Protein AF-A0AAU4TF70-F1 (afdb_monomer)

Secondary structure (DSSP, 8-state):
-PPPHHHHHHHHHHHHHHPPPHHHHHHHHHHTT--HHHHHHHHTS-HHHHHHHHSS-S----THHHHHHHHHHHHHHHHHHHHHHH--

Solvent-accessible surface area (backbone atoms only — not comparable to full-atom values): 5025 Å² total; per-residue (Å²): 133,83,82,51,72,68,55,54,52,51,54,58,51,49,58,59,68,70,52,70,57,30,64,54,52,45,48,41,38,52,70,54,72,50,53,57,54,57,55,12,60,76,66,73,52,52,41,67,57,44,51,29,46,37,70,56,77,41,86,69,68,63,69,73,56,32,55,47,48,48,51,51,53,52,52,37,46,50,54,39,50,51,54,54,62,76,76,108

Mean predicted aligned error: 5.73 Å

pLDDT: mean 85.75, std 11.38, range [44.19, 97.0]

Structure (mmCIF, N/CA/C/O backbone):
data_AF-A0AAU4TF70-F1
#
_entry.id   AF-A0AAU4TF70-F1
#
loop_
_atom_site.group_PDB
_atom_site.id
_atom_site.type_symbol
_atom_site.label_atom_id
_atom_site.label_alt_id
_atom_site.label_comp_id
_atom_site.label_asym_id
_atom_site.label_entity_id
_atom_site.label_seq_id
_atom_site.pdbx_PDB_ins_code
_atom_site.Cartn_x
_atom_site.Cartn_y
_atom_site.Cartn_z
_atom_site.occupancy
_atom_site.B_iso_or_equiv
_atom_site.auth_seq_id
_atom_site.auth_comp_id
_atom_site.auth_asym_id
_atom_site.auth_atom_id
_atom_site.pdbx_PDB_model_num
ATOM 1 N N . MET A 1 1 ? 6.553 -24.837 -21.748 1.00 44.19 1 MET A N 1
ATOM 2 C CA . MET A 1 1 ? 7.090 -23.856 -22.718 1.00 44.19 1 MET A CA 1
ATOM 3 C C . MET A 1 1 ? 7.351 -22.547 -21.991 1.00 44.19 1 MET A C 1
ATOM 5 O O . MET A 1 1 ? 6.500 -22.138 -21.212 1.00 44.19 1 MET A O 1
ATOM 9 N N . ALA A 1 2 ? 8.529 -21.937 -22.154 1.00 56.03 2 ALA A N 1
ATOM 10 C CA . ALA A 1 2 ? 8.840 -20.664 -21.502 1.00 56.03 2 ALA A CA 1
ATOM 11 C C . ALA A 1 2 ? 8.043 -19.528 -22.163 1.00 56.03 2 ALA A C 1
ATOM 13 O O . ALA A 1 2 ? 8.036 -19.432 -23.388 1.00 56.03 2 ALA A O 1
ATOM 14 N N . ALA A 1 3 ? 7.394 -18.677 -21.362 1.00 70.62 3 ALA A N 1
ATOM 15 C CA . ALA A 1 3 ? 6.668 -17.514 -21.870 1.00 70.62 3 ALA A CA 1
ATOM 16 C C . ALA A 1 3 ? 7.583 -16.644 -22.747 1.00 70.62 3 ALA A C 1
ATOM 18 O O . ALA A 1 3 ? 8.712 -16.307 -22.356 1.00 70.62 3 ALA A O 1
ATOM 19 N N . THR A 1 4 ? 7.076 -16.276 -23.918 1.00 89.25 4 THR A N 1
ATOM 20 C CA . THR A 1 4 ? 7.755 -15.430 -24.897 1.00 89.25 4 THR A CA 1
ATOM 21 C C . THR A 1 4 ? 8.030 -14.039 -24.320 1.00 89.25 4 THR A C 1
ATOM 23 O O . THR A 1 4 ? 7.360 -13.559 -23.399 1.00 89.25 4 THR A O 1
ATOM 26 N N . THR A 1 5 ? 9.024 -13.342 -24.872 1.00 88.38 5 THR A N 1
ATOM 27 C CA . THR A 1 5 ? 9.345 -11.961 -24.475 1.00 88.38 5 THR A CA 1
ATOM 28 C C . THR A 1 5 ? 8.138 -11.027 -24.627 1.00 88.38 5 THR A C 1
ATOM 30 O O . THR A 1 5 ? 7.892 -10.195 -23.754 1.00 88.38 5 THR A O 1
ATOM 33 N N . ALA A 1 6 ? 7.334 -11.206 -25.681 1.00 86.69 6 ALA A N 1
ATOM 34 C CA . ALA A 1 6 ? 6.127 -10.416 -25.922 1.00 86.69 6 ALA A CA 1
ATOM 35 C C . ALA A 1 6 ? 5.057 -10.624 -24.835 1.00 86.69 6 ALA A C 1
ATOM 37 O O . ALA A 1 6 ? 4.451 -9.658 -24.369 1.00 86.69 6 ALA A O 1
ATOM 38 N N . GLU A 1 7 ? 4.855 -11.862 -24.378 1.00 85.00 7 GLU A N 1
ATOM 39 C CA . GLU A 1 7 ? 3.917 -12.174 -23.291 1.00 85.00 7 GLU A CA 1
ATOM 40 C C . GLU A 1 7 ? 4.358 -11.555 -21.965 1.00 85.00 7 GLU A C 1
ATOM 42 O O . GLU A 1 7 ? 3.541 -10.967 -21.255 1.00 85.00 7 GLU A O 1
ATOM 47 N N . LYS A 1 8 ? 5.661 -11.599 -21.662 1.00 81.69 8 LYS A N 1
ATOM 48 C CA . LYS A 1 8 ? 6.222 -10.957 -20.463 1.00 81.69 8 LYS A CA 1
ATOM 49 C C . LYS A 1 8 ? 6.002 -9.444 -20.477 1.00 81.69 8 LYS A C 1
ATOM 51 O O . LYS A 1 8 ? 5.603 -8.877 -19.460 1.00 81.69 8 LYS A O 1
ATOM 56 N N . ILE A 1 9 ? 6.226 -8.791 -21.619 1.00 85.94 9 ILE A N 1
ATOM 57 C CA . ILE A 1 9 ? 5.980 -7.350 -21.778 1.00 85.94 9 ILE A CA 1
ATOM 58 C C . ILE A 1 9 ? 4.491 -7.042 -21.596 1.00 85.94 9 ILE A C 1
ATOM 60 O O . ILE A 1 9 ? 4.143 -6.151 -20.820 1.00 85.94 9 ILE A O 1
ATOM 64 N N . ARG A 1 10 ? 3.604 -7.805 -22.248 1.00 87.38 10 ARG A N 1
ATOM 65 C CA . ARG A 1 10 ? 2.149 -7.617 -22.150 1.00 87.38 10 ARG A CA 1
ATOM 66 C C . ARG A 1 10 ? 1.657 -7.740 -20.708 1.00 87.38 10 ARG A C 1
ATOM 68 O O . ARG A 1 10 ? 0.957 -6.847 -20.236 1.00 87.38 10 ARG A O 1
ATOM 75 N N . SER A 1 11 ? 2.086 -8.786 -20.003 1.00 81.44 11 SER A N 1
ATOM 76 C CA . SER A 1 11 ? 1.756 -9.005 -18.592 1.00 81.44 11 SER A CA 1
ATOM 77 C C . SER A 1 11 ? 2.207 -7.825 -17.722 1.00 81.44 11 SER A C 1
ATOM 79 O O . SER A 1 11 ? 1.420 -7.278 -16.950 1.00 81.44 11 SER A O 1
ATOM 81 N N . ARG A 1 12 ? 3.436 -7.326 -17.912 1.00 84.25 12 ARG A N 1
ATOM 82 C CA . ARG A 1 12 ? 3.943 -6.169 -17.153 1.00 84.25 12 ARG A CA 1
ATOM 83 C C . ARG A 1 12 ? 3.166 -4.881 -17.423 1.00 84.25 12 ARG A C 1
ATOM 85 O O . ARG A 1 12 ? 2.984 -4.080 -16.505 1.00 84.25 12 ARG A O 1
ATOM 92 N N . LEU A 1 13 ? 2.706 -4.672 -18.654 1.00 84.94 13 LEU A N 1
ATOM 93 C CA . LEU A 1 13 ? 1.870 -3.523 -19.000 1.00 84.94 13 LEU A CA 1
ATOM 94 C C . LEU A 1 13 ? 0.465 -3.629 -18.400 1.00 84.94 13 LEU A C 1
ATOM 96 O O . LEU A 1 13 ? -0.067 -2.613 -17.959 1.00 84.94 13 LEU A O 1
ATOM 100 N N . GLN A 1 14 ? -0.116 -4.829 -18.335 1.00 83.88 14 GLN A N 1
ATOM 101 C CA . GLN A 1 14 ? -1.422 -5.048 -17.705 1.00 83.88 14 GLN A CA 1
ATOM 102 C C . GLN A 1 14 ? -1.398 -4.700 -16.216 1.00 83.88 14 GLN A C 1
ATOM 104 O O . GLN A 1 14 ? -2.223 -3.904 -15.781 1.00 83.88 14 GLN A O 1
ATOM 109 N N . VAL A 1 15 ? -0.408 -5.191 -15.463 1.00 80.88 15 VAL A N 1
ATOM 110 C CA . VAL A 1 15 ? -0.284 -4.875 -14.027 1.00 80.88 15 VAL A CA 1
ATOM 111 C C . VAL A 1 15 ? -0.148 -3.366 -13.801 1.00 80.88 15 VAL A C 1
ATOM 113 O O . VAL A 1 15 ? -0.771 -2.801 -12.908 1.00 80.88 15 VAL A O 1
ATOM 116 N N . ARG A 1 16 ? 0.623 -2.672 -14.648 1.00 81.88 16 ARG A N 1
ATOM 117 C CA . ARG A 1 16 ? 0.747 -1.208 -14.565 1.00 81.88 16 ARG A CA 1
ATOM 118 C C . ARG A 1 16 ? -0.558 -0.472 -14.847 1.00 81.88 16 ARG A C 1
ATOM 120 O O . ARG A 1 16 ? -0.801 0.549 -14.217 1.00 81.88 16 ARG A O 1
ATOM 127 N N . ARG A 1 17 ? -1.359 -0.957 -15.796 1.00 81.81 17 ARG A N 1
ATOM 128 C CA . ARG A 1 17 ? -2.664 -0.370 -16.136 1.00 81.81 17 ARG A CA 1
ATOM 129 C C . ARG A 1 17 ? -3.716 -0.624 -15.061 1.00 81.81 17 ARG A C 1
ATOM 131 O O . ARG A 1 17 ? -4.598 0.205 -14.899 1.00 81.81 17 ARG A O 1
ATOM 138 N N . ALA A 1 18 ? -3.611 -1.740 -14.342 1.00 80.94 18 ALA A N 1
ATOM 139 C CA . ALA A 1 18 ? -4.506 -2.071 -13.238 1.00 80.94 18 ALA A CA 1
ATOM 140 C C . ALA A 1 18 ? -4.276 -1.194 -11.997 1.00 80.94 18 ALA A C 1
ATOM 142 O O . ALA A 1 18 ? -5.129 -1.140 -11.120 1.00 80.94 18 ALA A O 1
ATOM 143 N N . LEU A 1 19 ? -3.136 -0.502 -11.905 1.00 85.44 19 LEU A N 1
ATOM 144 C CA . LEU A 1 19 ? -2.820 0.293 -10.732 1.00 85.44 19 LEU A CA 1
ATOM 145 C C . LEU A 1 19 ? -3.616 1.617 -10.729 1.00 85.44 19 LEU A C 1
ATOM 147 O O . LEU A 1 19 ? -3.382 2.459 -11.601 1.00 85.44 19 LEU A O 1
ATOM 151 N N . PRO A 1 20 ? -4.494 1.848 -9.735 1.00 89.50 20 PRO A N 1
ATOM 152 C CA . PRO A 1 20 ? -5.348 3.031 -9.697 1.00 89.50 20 PRO A CA 1
ATOM 153 C C . PRO A 1 20 ? -4.550 4.310 -9.399 1.00 89.50 20 PRO A C 1
ATOM 155 O O . PRO A 1 20 ? -3.350 4.263 -9.088 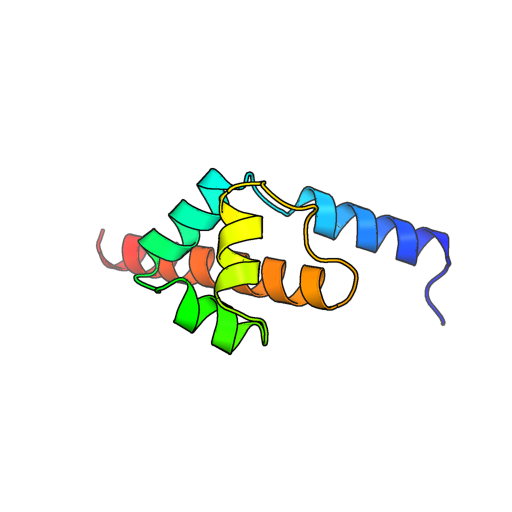1.00 89.50 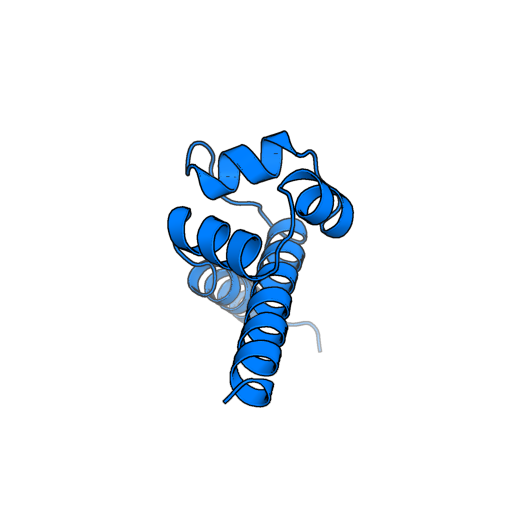20 PRO A O 1
ATOM 158 N N . ALA A 1 21 ? -5.202 5.472 -9.491 1.00 90.62 21 ALA A N 1
ATOM 159 C CA . ALA A 1 21 ? -4.582 6.758 -9.169 1.00 90.62 21 ALA A CA 1
ATOM 160 C C . ALA A 1 21 ? -4.130 6.809 -7.690 1.00 90.62 21 ALA A C 1
ATOM 162 O O . ALA A 1 21 ? -4.725 6.127 -6.855 1.00 90.62 21 ALA A O 1
ATOM 163 N N . PRO A 1 22 ? -3.097 7.595 -7.326 1.00 91.81 22 PRO A N 1
ATOM 164 C CA . PRO A 1 22 ? -2.576 7.645 -5.953 1.00 91.81 22 PRO A CA 1
ATOM 165 C C . PRO A 1 22 ? -3.649 7.889 -4.876 1.00 91.81 22 PRO A C 1
ATOM 167 O O . PRO A 1 22 ? -3.690 7.177 -3.873 1.00 91.81 22 PRO A O 1
ATOM 170 N N . GLU A 1 23 ? -4.581 8.804 -5.139 1.00 90.25 23 GLU A N 1
ATOM 171 C CA . GLU A 1 23 ? -5.710 9.115 -4.251 1.00 90.25 23 GLU A CA 1
ATOM 172 C C . GLU A 1 23 ? -6.655 7.922 -4.058 1.00 90.25 23 GLU A C 1
ATOM 174 O O . GLU A 1 23 ? -7.082 7.633 -2.943 1.00 90.25 23 GLU A O 1
ATOM 179 N N . GLN A 1 24 ? -6.924 7.166 -5.125 1.00 91.81 24 GLN A N 1
ATOM 180 C CA . GLN A 1 24 ? -7.755 5.964 -5.055 1.00 91.81 24 GLN A CA 1
ATOM 181 C C . GLN A 1 24 ? -7.079 4.859 -4.237 1.00 91.81 24 GLN A C 1
ATOM 183 O O . GLN A 1 24 ? -7.753 4.160 -3.489 1.00 91.81 24 GLN A O 1
ATOM 188 N N . ARG A 1 25 ? -5.749 4.715 -4.321 1.00 93.50 25 ARG A N 1
ATOM 189 C CA . ARG A 1 25 ? -5.000 3.749 -3.490 1.00 93.50 25 ARG A CA 1
ATOM 190 C C . ARG A 1 25 ? -5.178 4.051 -2.009 1.00 93.50 25 ARG A C 1
ATOM 192 O O . ARG A 1 25 ? -5.441 3.146 -1.222 1.00 93.50 25 ARG A O 1
ATOM 199 N N . ARG A 1 26 ? -5.067 5.335 -1.656 1.00 93.38 26 ARG A N 1
ATOM 200 C CA . ARG A 1 26 ? -5.304 5.822 -0.299 1.00 93.38 26 ARG A CA 1
ATOM 201 C C . ARG A 1 26 ? -6.737 5.523 0.146 1.00 93.38 26 ARG A C 1
ATOM 203 O O . ARG A 1 26 ? -6.916 4.981 1.230 1.00 93.38 26 ARG A O 1
ATOM 210 N N . ALA A 1 27 ? -7.725 5.821 -0.697 1.00 93.50 27 ALA A N 1
ATOM 211 C CA . ALA A 1 27 ? -9.133 5.574 -0.395 1.00 93.50 27 ALA A CA 1
ATOM 212 C C . ALA A 1 27 ? -9.429 4.084 -0.157 1.00 93.50 27 ALA A C 1
ATOM 214 O O . ALA A 1 27 ? -10.110 3.749 0.804 1.00 93.50 27 ALA A O 1
ATOM 215 N N . ILE A 1 28 ? -8.864 3.187 -0.975 1.00 93.94 28 ILE A 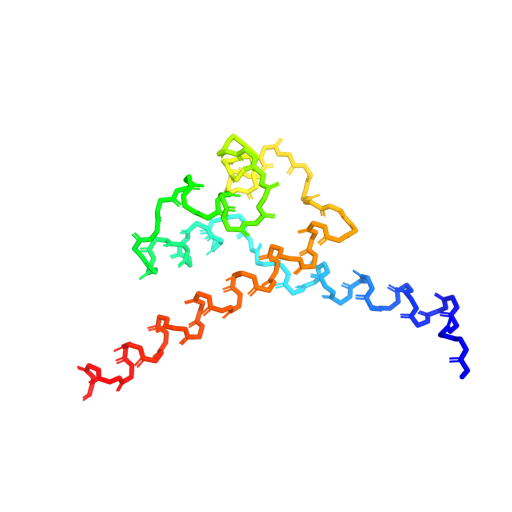N 1
ATOM 216 C CA . ILE A 1 28 ? -8.986 1.729 -0.801 1.00 93.94 28 ILE A CA 1
ATOM 217 C C . ILE A 1 28 ? -8.443 1.297 0.564 1.00 93.94 28 ILE A C 1
ATOM 219 O O . ILE A 1 28 ? -9.102 0.562 1.295 1.00 93.94 28 ILE A O 1
ATOM 223 N N . ARG A 1 29 ? -7.244 1.773 0.923 1.00 95.00 29 ARG A N 1
ATOM 224 C CA . ARG A 1 29 ? -6.629 1.464 2.217 1.00 95.00 29 ARG A CA 1
ATOM 225 C C . ARG A 1 29 ? -7.492 1.961 3.379 1.00 95.00 29 ARG A C 1
ATOM 227 O O . ARG A 1 29 ? -7.691 1.231 4.344 1.00 95.00 29 ARG A O 1
ATOM 234 N N . GLU A 1 30 ? -7.964 3.203 3.302 1.00 94.38 30 GLU A N 1
ATOM 235 C CA . GLU A 1 30 ? -8.771 3.828 4.357 1.00 94.38 30 GLU A CA 1
ATOM 236 C C . GLU A 1 30 ? -10.130 3.150 4.514 1.00 94.38 30 GLU A C 1
ATOM 238 O O . GLU A 1 30 ? -10.546 2.906 5.643 1.00 94.38 30 GLU A O 1
ATOM 243 N N . ALA A 1 31 ? -10.774 2.769 3.409 1.00 92.50 31 ALA A N 1
ATOM 244 C CA . ALA A 1 31 ? -12.014 1.998 3.431 1.00 92.50 31 ALA A CA 1
ATOM 245 C C . ALA A 1 31 ? -11.836 0.637 4.121 1.00 92.50 31 ALA A C 1
ATOM 247 O O . ALA A 1 31 ? -12.748 0.168 4.795 1.00 92.50 31 ALA A O 1
ATOM 248 N N . ALA A 1 32 ? -10.652 0.029 4.002 1.00 90.81 32 ALA A N 1
ATOM 249 C CA . ALA A 1 32 ? -10.308 -1.212 4.691 1.00 90.81 32 ALA A CA 1
ATOM 250 C C . ALA A 1 32 ? -9.869 -1.015 6.156 1.00 90.81 32 ALA A C 1
ATOM 252 O O . ALA A 1 32 ? -9.508 -1.984 6.818 1.00 90.81 32 ALA A O 1
ATOM 253 N N . GLY A 1 33 ? -9.849 0.221 6.668 1.00 93.06 33 GLY A N 1
ATOM 254 C CA . GLY A 1 33 ? -9.462 0.523 8.050 1.00 93.06 33 GLY A CA 1
ATOM 255 C C . GLY A 1 33 ? -7.972 0.344 8.356 1.00 93.06 33 GLY A C 1
ATOM 256 O O . GLY A 1 33 ? -7.578 0.417 9.517 1.00 93.06 33 GLY 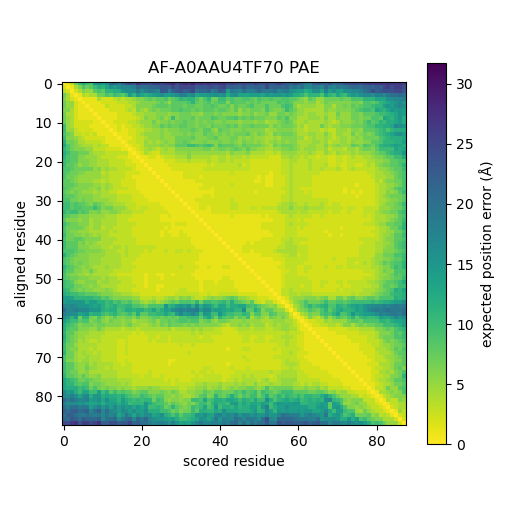A O 1
ATOM 257 N N . LEU A 1 34 ? -7.130 0.137 7.340 1.00 94.56 34 LEU A N 1
ATOM 258 C CA . LEU A 1 34 ? -5.700 -0.096 7.524 1.00 94.56 34 LEU A CA 1
ATOM 259 C C . LEU A 1 34 ? -4.915 1.210 7.586 1.00 94.56 34 LEU A C 1
ATOM 261 O O . LEU A 1 34 ? -5.126 2.150 6.816 1.00 94.56 34 LEU A O 1
ATOM 265 N N . THR A 1 35 ? -3.903 1.245 8.438 1.00 96.81 35 THR A N 1
ATOM 266 C CA . THR A 1 35 ? -2.879 2.286 8.429 1.00 96.81 35 THR A CA 1
ATOM 267 C C . THR A 1 35 ? -1.882 2.070 7.286 1.00 96.81 35 THR A C 1
ATOM 269 O O . THR A 1 35 ? -1.703 0.972 6.755 1.00 96.81 35 THR A O 1
ATOM 272 N N . GLN A 1 36 ? -1.147 3.126 6.916 1.00 96.56 36 GLN A N 1
ATOM 273 C CA . GLN A 1 36 ? -0.043 3.005 5.950 1.00 96.56 36 GLN A CA 1
ATOM 274 C C . GLN A 1 36 ? 1.043 2.026 6.419 1.00 96.56 36 GLN A C 1
ATOM 276 O O . GLN A 1 36 ? 1.744 1.459 5.586 1.00 96.56 36 GLN A O 1
ATOM 281 N N . LYS A 1 37 ? 1.218 1.860 7.739 1.00 97.00 37 LYS A N 1
ATOM 282 C CA . LYS A 1 37 ? 2.213 0.948 8.307 1.00 97.00 37 LYS A CA 1
ATOM 283 C C . LYS A 1 37 ? 1.787 -0.507 8.131 1.00 97.00 37 LYS A C 1
ATOM 285 O O . LYS A 1 37 ? 2.600 -1.291 7.669 1.00 97.00 37 LYS A O 1
ATOM 290 N N . GLU A 1 38 ? 0.537 -0.845 8.420 1.00 95.62 38 GLU A N 1
ATOM 291 C CA . GLU A 1 38 ? 0.046 -2.222 8.264 1.00 95.62 38 GLU A CA 1
ATOM 292 C C . GLU A 1 38 ? 0.070 -2.664 6.798 1.00 95.62 38 GLU A C 1
ATOM 294 O O . GLU A 1 38 ? 0.534 -3.760 6.490 1.00 95.62 38 GLU A O 1
ATOM 299 N N . LEU A 1 39 ? -0.318 -1.776 5.872 1.00 94.88 39 LEU A N 1
ATOM 300 C CA . LEU A 1 39 ? -0.179 -2.047 4.439 1.00 94.88 39 LEU A CA 1
ATOM 301 C C . LEU A 1 39 ? 1.293 -2.233 4.035 1.00 94.88 39 LEU A C 1
ATOM 303 O O . LEU A 1 39 ? 1.619 -3.109 3.235 1.00 94.88 39 LEU A O 1
ATOM 307 N N . ALA A 1 40 ? 2.194 -1.415 4.582 1.00 95.00 40 ALA A N 1
ATOM 308 C CA . ALA A 1 40 ? 3.621 -1.531 4.306 1.00 95.00 40 ALA A CA 1
ATOM 309 C C . ALA A 1 40 ? 4.200 -2.856 4.822 1.00 95.00 40 ALA A C 1
ATOM 311 O O . ALA A 1 40 ? 4.935 -3.519 4.089 1.00 95.00 40 ALA A O 1
ATOM 312 N N . ASP A 1 41 ? 3.829 -3.255 6.039 1.00 95.81 41 ASP A N 1
ATOM 313 C CA . ASP A 1 41 ? 4.266 -4.498 6.673 1.00 95.81 41 ASP A CA 1
ATOM 314 C C . ASP A 1 41 ? 3.763 -5.718 5.871 1.00 95.81 41 ASP A C 1
ATOM 316 O O . ASP A 1 41 ? 4.546 -6.626 5.590 1.00 95.81 41 ASP A O 1
ATOM 320 N N . ALA A 1 42 ? 2.514 -5.695 5.387 1.00 92.50 42 ALA A N 1
ATOM 321 C CA . ALA A 1 42 ? 1.949 -6.750 4.536 1.00 92.50 42 ALA A CA 1
ATOM 322 C C . ALA A 1 42 ? 2.657 -6.879 3.171 1.00 92.50 42 ALA A C 1
ATOM 324 O O . ALA A 1 42 ? 2.898 -7.982 2.680 1.00 92.50 42 ALA A O 1
ATOM 325 N N . VAL A 1 43 ? 3.020 -5.753 2.549 1.00 92.50 43 VAL A N 1
ATOM 326 C CA . VAL A 1 43 ? 3.699 -5.730 1.238 1.00 92.50 43 VAL A CA 1
ATOM 327 C C . VAL A 1 43 ? 5.214 -5.980 1.369 1.00 92.50 43 VAL A C 1
ATOM 329 O O . VAL A 1 43 ? 5.875 -6.370 0.397 1.00 92.50 43 VAL A O 1
ATOM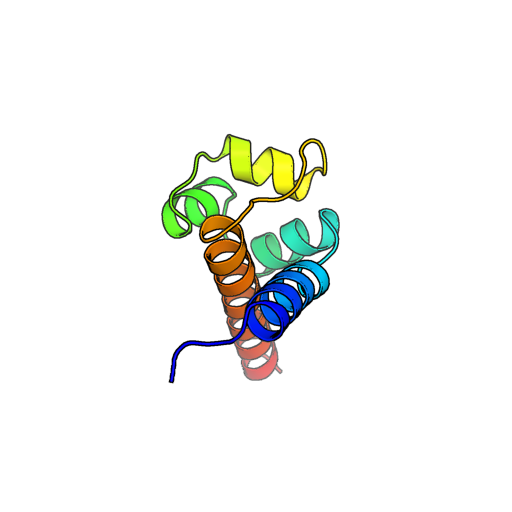 332 N N . GLY A 1 44 ? 5.773 -5.790 2.567 1.00 94.12 44 GLY A N 1
ATOM 333 C CA . GLY A 1 44 ? 7.198 -5.933 2.867 1.00 94.12 44 GLY A CA 1
ATOM 334 C C . GLY A 1 44 ? 8.025 -4.705 2.477 1.00 94.12 44 GLY A C 1
ATOM 335 O O . GLY A 1 44 ? 9.111 -4.840 1.911 1.00 94.12 44 GLY A O 1
ATOM 336 N N . VAL A 1 45 ? 7.503 -3.501 2.727 1.00 94.44 45 VAL A N 1
ATOM 337 C CA . VAL A 1 45 ? 8.170 -2.218 2.448 1.00 94.44 45 VAL A CA 1
ATOM 338 C C . VAL A 1 45 ? 8.119 -1.280 3.651 1.00 94.44 45 VAL A C 1
ATOM 340 O O . VAL A 1 45 ? 7.494 -1.572 4.662 1.00 94.44 45 VAL A O 1
ATOM 343 N N . SER A 1 46 ? 8.781 -0.125 3.564 1.00 95.81 46 SER A N 1
ATOM 344 C CA . SER A 1 46 ? 8.670 0.899 4.603 1.00 95.81 46 SER A CA 1
ATOM 345 C C . SER A 1 46 ? 7.352 1.672 4.490 1.00 95.81 46 SER A C 1
ATOM 347 O O . SER A 1 46 ? 6.845 1.906 3.390 1.00 95.81 46 SER A O 1
ATOM 349 N N . ARG A 1 47 ? 6.839 2.178 5.621 1.00 96.31 47 ARG A N 1
ATOM 350 C CA . ARG A 1 47 ? 5.693 3.109 5.639 1.00 96.31 47 ARG A CA 1
ATOM 351 C C . ARG A 1 47 ? 5.903 4.289 4.679 1.00 96.31 47 ARG A C 1
ATOM 353 O O . ARG A 1 47 ? 4.984 4.685 3.972 1.00 96.31 47 ARG A O 1
ATOM 360 N N . GLN A 1 48 ? 7.123 4.832 4.626 1.00 94.81 48 GLN A N 1
ATOM 361 C CA . GLN A 1 48 ? 7.459 5.9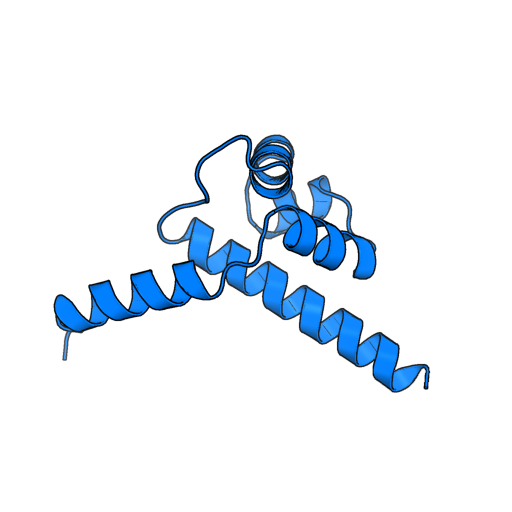58 3.752 1.00 94.81 48 GLN A CA 1
ATOM 362 C C . GLN A 1 48 ? 7.315 5.610 2.262 1.00 94.81 48 GLN A C 1
ATOM 364 O O . GLN A 1 48 ? 6.935 6.477 1.476 1.00 94.81 48 GLN A O 1
ATOM 369 N N . ALA A 1 49 ? 7.574 4.358 1.867 1.00 93.12 49 ALA A N 1
ATOM 370 C CA . ALA A 1 49 ? 7.330 3.907 0.500 1.00 93.12 49 ALA A CA 1
ATOM 371 C C . ALA A 1 49 ? 5.835 3.976 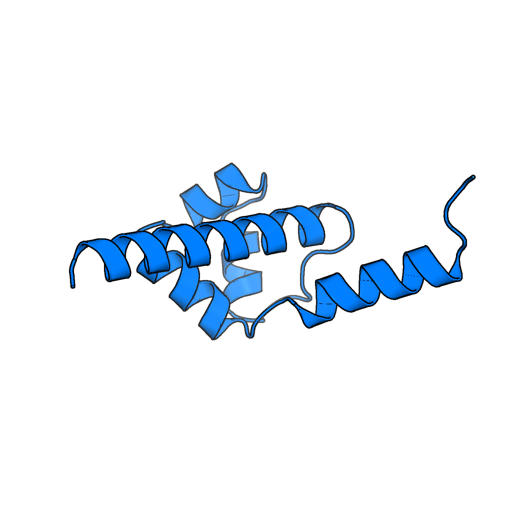0.156 1.00 93.12 49 ALA A C 1
ATOM 373 O O . ALA A 1 49 ? 5.481 4.538 -0.878 1.00 93.12 49 ALA A O 1
ATOM 374 N N . VAL A 1 50 ? 4.965 3.504 1.057 1.00 93.81 50 VAL A N 1
ATOM 375 C CA . VAL A 1 50 ? 3.505 3.606 0.894 1.00 93.81 50 VAL A CA 1
ATOM 376 C C . VAL A 1 50 ? 3.068 5.066 0.798 1.00 93.81 50 VAL A C 1
ATOM 378 O O . VAL A 1 50 ? 2.339 5.418 -0.126 1.00 93.81 50 VAL A O 1
ATOM 381 N N . THR A 1 51 ? 3.582 5.947 1.665 1.00 94.19 51 THR A N 1
ATOM 382 C CA . THR A 1 51 ? 3.304 7.389 1.576 1.00 94.19 51 THR A CA 1
ATOM 383 C C . THR A 1 51 ? 3.668 7.949 0.198 1.00 94.19 51 THR A C 1
ATOM 385 O O . THR A 1 51 ? 2.852 8.633 -0.407 1.00 94.19 51 THR A O 1
ATOM 388 N N . GLN A 1 52 ? 4.852 7.636 -0.340 1.00 92.56 52 GLN A N 1
ATOM 389 C CA . GLN A 1 52 ? 5.277 8.113 -1.665 1.00 92.56 52 GLN A CA 1
ATOM 390 C C . GLN A 1 52 ? 4.393 7.590 -2.809 1.00 92.56 52 GLN A C 1
ATOM 392 O O . GLN A 1 52 ? 4.233 8.274 -3.821 1.00 92.56 52 GLN A O 1
ATOM 397 N N . TRP A 1 53 ? 3.833 6.386 -2.674 1.00 92.44 53 TRP A N 1
ATOM 398 C CA . TRP A 1 53 ? 2.949 5.793 -3.681 1.00 92.44 53 TRP A CA 1
ATOM 399 C C . TRP A 1 53 ? 1.526 6.343 -3.635 1.00 92.44 53 TRP A C 1
ATOM 401 O O . TRP A 1 53 ? 0.886 6.415 -4.685 1.00 92.44 53 TRP A O 1
ATOM 411 N N . GLU A 1 54 ? 1.044 6.720 -2.451 1.00 92.94 54 GLU A N 1
ATOM 412 C CA . GLU A 1 54 ? -0.272 7.337 -2.239 1.00 92.94 54 GLU A CA 1
ATOM 413 C C . GLU A 1 54 ? -0.275 8.840 -2.549 1.00 92.94 54 GLU A C 1
ATOM 415 O O . GLU A 1 54 ? -1.300 9.371 -2.960 1.00 92.94 54 GLU A O 1
ATOM 420 N N . THR A 1 55 ? 0.859 9.534 -2.407 1.00 90.25 55 THR A N 1
ATOM 421 C CA . THR A 1 55 ? 0.976 10.965 -2.751 1.00 90.25 55 THR A CA 1
ATOM 422 C C . THR A 1 55 ? 1.427 11.212 -4.188 1.00 90.25 55 THR A C 1
ATOM 424 O O . THR A 1 55 ? 1.457 12.352 -4.638 1.00 90.25 55 THR A O 1
ATOM 427 N N . GLY A 1 56 ? 1.839 10.166 -4.909 1.00 85.00 56 GLY A N 1
ATOM 428 C CA . GLY A 1 56 ? 2.410 10.300 -6.251 1.00 85.00 56 GLY A CA 1
ATOM 429 C C . GLY A 1 56 ? 3.811 10.928 -6.281 1.00 85.00 56 GLY A C 1
ATOM 430 O O . GLY A 1 56 ? 4.346 11.151 -7.364 1.00 85.00 56 GLY A O 1
ATOM 431 N N . ALA A 1 57 ? 4.437 11.166 -5.121 1.00 77.81 57 ALA A N 1
ATOM 432 C CA . ALA A 1 57 ? 5.752 11.802 -5.008 1.00 77.81 57 ALA A CA 1
ATOM 433 C C . ALA A 1 57 ? 6.901 10.967 -5.606 1.00 77.81 57 ALA A C 1
ATOM 435 O O . ALA A 1 57 ? 7.975 11.499 -5.888 1.00 77.81 57 ALA A O 1
ATOM 436 N N . ARG A 1 58 ? 6.706 9.656 -5.809 1.00 72.62 58 ARG A N 1
ATOM 437 C CA . ARG A 1 58 ? 7.682 8.784 -6.477 1.00 72.62 58 ARG A CA 1
ATOM 438 C C . ARG A 1 58 ? 7.028 7.903 -7.529 1.00 72.62 58 ARG A C 1
ATOM 440 O O . ARG A 1 58 ? 5.887 7.466 -7.390 1.00 72.62 58 ARG A O 1
ATOM 447 N N . SER A 1 59 ? 7.816 7.566 -8.551 1.00 63.38 59 SER A N 1
ATOM 448 C CA . SER A 1 59 ? 7.479 6.523 -9.514 1.00 63.38 59 SER A CA 1
ATOM 449 C C . SER A 1 59 ? 7.112 5.222 -8.791 1.00 63.38 59 SER A C 1
ATOM 451 O O . SER A 1 59 ? 7.862 4.732 -7.948 1.00 63.38 59 SER A O 1
ATOM 453 N N . VAL A 1 60 ? 5.956 4.683 -9.164 1.00 70.00 60 VAL A N 1
ATOM 454 C CA . VAL A 1 60 ? 5.361 3.416 -8.721 1.00 70.00 60 VAL A CA 1
ATOM 455 C C . VAL A 1 60 ? 6.347 2.252 -8.556 1.00 70.00 60 VAL A C 1
ATOM 457 O O . VAL A 1 60 ? 7.365 2.200 -9.262 1.00 70.00 60 VAL A O 1
ATOM 460 N N . PRO A 1 61 ? 6.035 1.288 -7.662 1.00 79.50 61 PRO A N 1
ATOM 461 C CA . PRO A 1 61 ? 6.861 0.103 -7.471 1.00 79.50 61 PRO A CA 1
ATOM 462 C C . PRO A 1 61 ? 7.086 -0.641 -8.797 1.00 79.50 61 PRO A C 1
ATOM 464 O O . PRO A 1 61 ? 6.313 -0.528 -9.751 1.00 79.50 61 PRO A O 1
ATOM 467 N N . ARG A 1 62 ? 8.200 -1.376 -8.890 1.00 81.44 62 ARG A N 1
ATOM 468 C CA . ARG A 1 62 ? 8.608 -2.106 -10.102 1.00 81.44 62 ARG A CA 1
ATOM 469 C C . ARG A 1 62 ? 8.737 -3.598 -9.820 1.00 81.44 62 ARG A C 1
ATOM 471 O O . ARG A 1 62 ? 9.017 -4.007 -8.695 1.00 81.44 62 ARG A O 1
ATOM 478 N N . GLY A 1 63 ? 8.590 -4.404 -10.870 1.00 85.88 63 GLY A N 1
ATOM 479 C CA . GLY A 1 63 ? 8.784 -5.852 -10.798 1.00 85.88 63 GLY A CA 1
ATOM 480 C C . GLY A 1 63 ? 7.861 -6.503 -9.768 1.00 85.88 63 GLY A C 1
ATOM 481 O O . GLY A 1 63 ? 6.694 -6.140 -9.672 1.00 85.88 63 GLY A O 1
ATOM 482 N N . LYS A 1 64 ? 8.404 -7.425 -8.968 1.00 87.00 64 LYS A N 1
ATOM 483 C CA . LYS A 1 64 ? 7.639 -8.192 -7.971 1.00 87.00 64 LYS A CA 1
ATOM 484 C C . LYS A 1 64 ? 6.949 -7.326 -6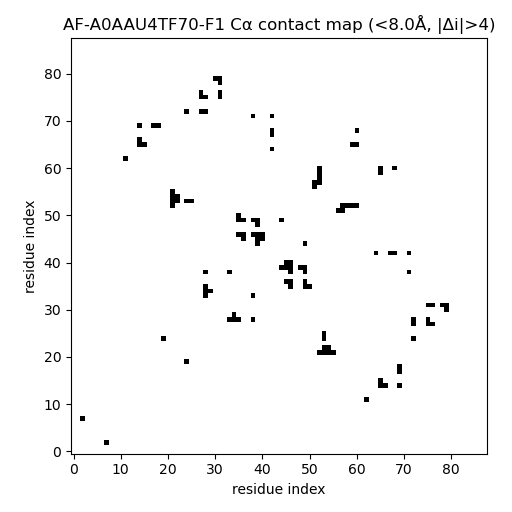.909 1.00 87.00 64 LYS A C 1
ATOM 486 O O . LYS A 1 64 ? 5.920 -7.734 -6.389 1.00 87.00 64 LYS A O 1
ATOM 491 N N . LEU A 1 65 ? 7.490 -6.146 -6.586 1.00 89.06 65 LEU A N 1
ATOM 492 C CA . LEU A 1 65 ? 6.832 -5.235 -5.641 1.00 89.06 65 LEU A CA 1
ATOM 493 C C . LEU A 1 65 ? 5.544 -4.650 -6.218 1.00 89.06 65 LEU A C 1
ATOM 495 O O . LEU A 1 65 ? 4.596 -4.438 -5.474 1.00 89.06 65 LEU A O 1
ATOM 499 N N . LEU A 1 66 ? 5.517 -4.374 -7.525 1.00 89.00 66 LEU A N 1
ATOM 500 C CA . LEU A 1 66 ? 4.302 -3.890 -8.172 1.00 89.00 66 LEU A CA 1
ATOM 501 C C . LEU A 1 66 ? 3.215 -4.958 -8.112 1.00 89.00 66 LEU A C 1
ATOM 503 O O . LEU A 1 66 ? 2.084 -4.640 -7.775 1.00 89.00 66 LEU A O 1
ATOM 507 N N . ASP A 1 67 ? 3.592 -6.204 -8.399 1.00 90.06 67 ASP A N 1
ATOM 508 C CA . ASP A 1 67 ? 2.674 -7.342 -8.396 1.00 90.06 67 ASP A CA 1
ATOM 509 C C . ASP A 1 67 ? 2.027 -7.499 -7.005 1.00 90.06 67 ASP A C 1
ATOM 511 O O . ASP A 1 67 ? 0.807 -7.452 -6.895 1.00 90.06 67 ASP A O 1
ATOM 515 N N . ARG A 1 68 ? 2.839 -7.535 -5.934 1.00 90.81 68 ARG A N 1
ATOM 516 C CA . ARG A 1 68 ? 2.353 -7.619 -4.540 1.00 90.81 68 ARG A CA 1
ATOM 517 C C . ARG A 1 68 ? 1.484 -6.438 -4.124 1.00 90.81 68 ARG A C 1
ATOM 519 O O . ARG A 1 68 ? 0.528 -6.602 -3.380 1.00 90.81 68 ARG A O 1
ATOM 526 N N . TYR A 1 69 ? 1.845 -5.232 -4.555 1.00 91.12 69 TYR A N 1
ATOM 527 C CA . TYR A 1 69 ? 1.099 -4.037 -4.183 1.00 91.12 69 TYR A CA 1
ATOM 528 C C . TYR A 1 69 ? -0.263 -3.973 -4.884 1.00 91.12 69 TYR A C 1
ATOM 530 O O . TYR A 1 69 ? -1.251 -3.613 -4.255 1.00 91.12 69 TYR A O 1
ATOM 538 N N . VAL A 1 70 ? -0.329 -4.352 -6.165 1.00 91.38 70 VAL A N 1
ATOM 539 C CA . VAL A 1 70 ? -1.600 -4.471 -6.897 1.00 91.38 70 VAL A CA 1
ATOM 540 C C . VAL A 1 70 ? -2.474 -5.556 -6.275 1.00 91.38 70 VAL A C 1
ATOM 542 O O . VAL A 1 70 ? -3.646 -5.303 -6.028 1.00 91.38 70 VAL A O 1
ATOM 545 N N . GLU A 1 71 ? -1.900 -6.719 -5.966 1.00 91.81 71 GLU A N 1
ATOM 546 C CA . GLU A 1 71 ? -2.601 -7.806 -5.275 1.00 91.81 71 GLU A CA 1
ATOM 547 C C . GLU A 1 71 ? -3.186 -7.339 -3.938 1.00 91.81 71 GLU A C 1
ATOM 549 O O . GLU A 1 71 ? -4.379 -7.501 -3.708 1.00 91.81 71 GLU A O 1
ATOM 554 N N . ALA A 1 72 ? -2.390 -6.660 -3.105 1.00 92.31 72 ALA A N 1
ATOM 555 C CA . ALA A 1 72 ? -2.869 -6.107 -1.843 1.00 92.31 72 ALA A CA 1
ATOM 556 C C . ALA A 1 72 ? -4.057 -5.153 -2.046 1.00 92.31 72 ALA A C 1
ATOM 558 O O . ALA A 1 72 ? -5.063 -5.277 -1.358 1.00 92.31 72 ALA A O 1
ATOM 559 N N . LEU A 1 73 ? -3.980 -4.225 -3.006 1.00 91.62 73 LEU A N 1
ATOM 560 C CA . LEU A 1 73 ? -5.070 -3.281 -3.270 1.00 91.62 73 LEU A CA 1
ATOM 561 C C . LEU A 1 73 ? -6.349 -3.964 -3.775 1.00 91.62 73 LEU A C 1
ATOM 563 O O . LEU A 1 73 ? -7.439 -3.553 -3.382 1.00 91.62 73 LEU A O 1
ATOM 567 N N . GLU A 1 74 ? -6.239 -4.982 -4.629 1.00 91.69 74 GLU A N 1
ATOM 568 C CA . GLU A 1 74 ? -7.410 -5.731 -5.098 1.00 91.69 74 GLU A CA 1
ATOM 569 C C . GLU A 1 74 ? -8.049 -6.549 -3.971 1.00 91.69 74 GLU A C 1
ATOM 571 O O . GLU A 1 74 ? -9.271 -6.529 -3.838 1.00 91.69 74 GLU A O 1
ATOM 576 N N . THR A 1 75 ? -7.251 -7.167 -3.095 1.00 93.06 75 THR A N 1
ATOM 577 C CA . THR A 1 75 ? -7.768 -7.853 -1.902 1.00 93.06 75 THR A CA 1
ATOM 578 C C . THR A 1 75 ? -8.516 -6.885 -0.987 1.00 93.06 75 THR A C 1
ATOM 580 O O . THR A 1 75 ? -9.642 -7.163 -0.594 1.00 93.06 75 THR A O 1
ATOM 583 N N . LEU A 1 76 ? -7.959 -5.702 -0.706 1.00 91.38 76 LEU A N 1
ATOM 584 C CA . LEU A 1 76 ? -8.644 -4.701 0.124 1.00 91.38 76 LEU A CA 1
ATOM 585 C C . LEU A 1 76 ? -9.957 -4.217 -0.502 1.00 91.38 76 LEU A C 1
ATOM 587 O O . LEU A 1 76 ? -10.941 -4.017 0.208 1.00 91.38 76 LEU A O 1
ATOM 591 N N . LYS A 1 77 ? -10.002 -4.048 -1.828 1.00 90.69 77 LYS A N 1
ATOM 592 C CA . LYS A 1 77 ? -11.247 -3.709 -2.535 1.00 90.69 77 LYS A CA 1
ATOM 593 C C . LYS A 1 77 ? -12.289 -4.817 -2.418 1.00 90.69 77 LYS A C 1
ATOM 595 O O . LYS A 1 77 ? -13.457 -4.509 -2.213 1.00 90.69 77 LYS A O 1
ATOM 600 N N . ALA A 1 78 ? -11.881 -6.076 -2.557 1.00 88.50 78 ALA A N 1
ATOM 601 C CA . ALA A 1 78 ? -12.783 -7.216 -2.439 1.00 88.50 78 ALA A CA 1
ATOM 602 C C . ALA A 1 78 ? -13.366 -7.320 -1.022 1.00 88.50 78 ALA A C 1
ATOM 604 O O . ALA A 1 78 ? -14.582 -7.359 -0.871 1.00 88.50 78 ALA A O 1
ATOM 605 N N . GLU A 1 79 ? -12.522 -7.243 0.008 1.00 87.31 79 GLU A N 1
ATOM 606 C CA . GLU A 1 79 ? -12.952 -7.315 1.411 1.00 87.31 79 GLU A CA 1
ATOM 607 C C . GLU A 1 79 ? -13.879 -6.152 1.793 1.00 87.31 79 GLU A C 1
ATOM 609 O O . GLU A 1 79 ? -14.918 -6.345 2.421 1.00 87.31 79 GLU A O 1
ATOM 614 N N . THR A 1 80 ? -13.560 -4.928 1.361 1.00 85.69 80 THR A N 1
ATOM 615 C CA . THR A 1 80 ? -14.422 -3.763 1.630 1.00 85.69 80 THR A CA 1
ATOM 616 C C . THR A 1 80 ? -15.759 -3.845 0.896 1.00 85.69 80 THR A C 1
ATOM 618 O O . THR A 1 80 ? -16.789 -3.495 1.472 1.00 85.69 80 THR A O 1
ATOM 621 N N . ALA A 1 81 ? -15.772 -4.348 -0.342 1.00 76.69 81 ALA A N 1
ATOM 622 C CA . ALA A 1 81 ? -17.002 -4.583 -1.089 1.00 76.69 81 ALA A CA 1
ATOM 623 C C . ALA A 1 81 ? -17.858 -5.693 -0.458 1.00 76.69 81 ALA A C 1
ATOM 625 O O . ALA A 1 81 ? -19.076 -5.548 -0.387 1.00 76.69 81 ALA A O 1
ATOM 626 N N . GLU A 1 82 ? -17.248 -6.772 0.040 1.00 70.81 82 GLU A N 1
ATOM 627 C CA . GLU A 1 82 ? -17.966 -7.843 0.737 1.00 70.81 82 GLU A CA 1
ATOM 628 C C . GLU A 1 82 ? -18.584 -7.375 2.055 1.00 70.81 82 GLU A C 1
ATOM 630 O O . GLU A 1 82 ? -19.724 -7.727 2.359 1.00 70.81 82 GLU A O 1
ATOM 635 N N . VAL A 1 83 ? -17.857 -6.576 2.839 1.00 71.31 83 VAL A N 1
ATOM 636 C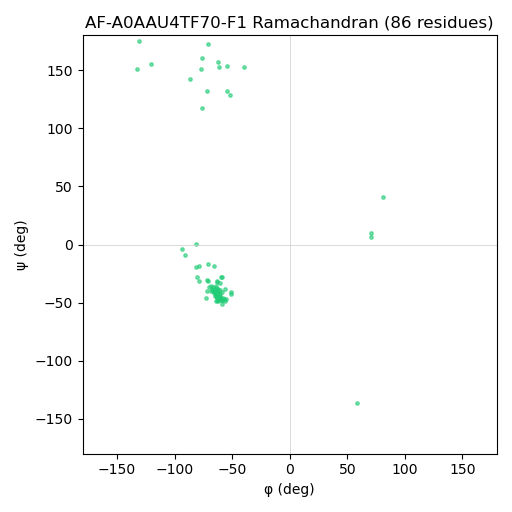 CA . VAL A 1 83 ? -18.385 -5.991 4.079 1.00 71.31 83 VAL A CA 1
ATOM 637 C C . VAL A 1 83 ? -19.540 -5.036 3.769 1.00 71.31 83 VAL A C 1
ATOM 639 O O . VAL A 1 83 ? -20.571 -5.099 4.436 1.00 71.31 83 VAL A O 1
ATOM 642 N N . ALA A 1 84 ? -19.416 -4.211 2.723 1.00 63.38 84 ALA A N 1
ATOM 643 C CA . ALA A 1 84 ? -20.496 -3.335 2.272 1.00 63.38 84 ALA A CA 1
ATOM 644 C C . ALA A 1 84 ? -21.729 -4.122 1.787 1.00 63.38 84 ALA A C 1
ATOM 646 O O . ALA A 1 84 ? -22.851 -3.737 2.097 1.00 63.38 84 ALA A O 1
ATOM 647 N N . ALA A 1 85 ? -21.533 -5.239 1.078 1.00 63.44 85 ALA A N 1
ATOM 648 C CA . ALA A 1 85 ? -22.618 -6.093 0.593 1.00 63.44 85 ALA A CA 1
ATOM 649 C C . ALA A 1 85 ? -23.328 -6.872 1.713 1.00 63.44 85 ALA A C 1
ATOM 651 O O . ALA A 1 85 ? -24.517 -7.135 1.599 1.00 63.44 85 ALA A O 1
ATOM 652 N N . LYS A 1 86 ? -22.625 -7.240 2.793 1.00 56.31 86 LYS A N 1
ATOM 653 C CA . LYS A 1 86 ? -23.217 -7.910 3.970 1.00 56.31 86 LYS A CA 1
ATOM 654 C C . LYS A 1 86 ? -23.951 -6.944 4.910 1.00 56.31 86 LYS A C 1
ATOM 656 O O . LYS A 1 86 ? -24.722 -7.398 5.750 1.00 56.31 86 LYS A O 1
ATOM 661 N N . ALA A 1 87 ? -23.679 -5.644 4.807 1.00 55.78 87 ALA A N 1
ATOM 662 C CA . ALA A 1 87 ? -24.303 -4.599 5.617 1.00 55.78 87 ALA A CA 1
ATOM 663 C C . ALA A 1 87 ? -25.547 -3.959 4.962 1.00 55.78 87 ALA A C 1
ATOM 665 O O . ALA A 1 87 ? -26.174 -3.106 5.593 1.00 55.78 87 ALA A O 1
ATOM 666 N N . ALA A 1 88 ? -25.879 -4.344 3.723 1.00 49.00 88 ALA A N 1
ATOM 667 C CA . ALA A 1 88 ? -27.036 -3.887 2.946 1.00 49.00 88 ALA A CA 1
ATOM 668 C C . ALA A 1 88 ? -28.137 -4.956 2.903 1.00 49.00 88 ALA A C 1
ATOM 670 O O . ALA A 1 88 ? -29.323 -4.558 2.899 1.00 49.00 88 ALA A O 1
#

Sequence (88 aa):
MAATTAEKIRSRLQVRRALPAPEQRRAIREAAGLTQKELADAVGVSRQAVTQWETGARSVPRGKLLDRYVEALETLKAETAEVAAKAA

Foldseek 3Di:
DDDDPVRVVVVQVVLVVLDDQLCVLVVLCVLLVHDLCVLQVQLVHHSVLNVCSSVVVDDDDDDPSSVSSSVSSVVSVVVSVVVVVVVD

Nearest PDB structures (foldseek):
  6jq1-assembly1_A  TM=8.253E-01  e=7.954E-02  Deinococcus geothermalis DSM 11300
  2ox6-assembly2_C  TM=8.179E-01  e=1.181E-01  Shewanella oneidensis MR-1
  3zkc-assembly1_B  TM=8.121E-01  e=1.480E-01  Bacillus subtilis subsp. subtilis str. 168
  3zkc-assembly1_A  TM=8.222E-01  e=2.460E-01  Bacillus subtilis subsp. subtilis str. 168
  1b0n-assembly1_A  TM=7.153E-01  e=1.480E-01  Bacillus subtilis

Radius of gyration: 14.42 Å; Cα contacts (8 Å, |Δi|>4): 64; chains: 1; bounding box: 36×36×34 Å